Protein AF-A0A821K299-F1 (afdb_monomer_lite)

Secondary structure (DSSP, 8-state):
--TTT----SSHHHHHHHIIIIIS-HHHHHHHHHHHTT---HHHHHHHHHHHHHTGGGG-TTS--HHHHHHHHHHHHTT-

Foldseek 3Di:
DAPQPPDDDPDPVVNLVCCVPPNQDVVLVVVLCVVLVPPPDPVVSVVSSVVSSVVSVCVRVVPVRVVVVVVVVCVVVVVD

pLDDT: mean 77.86, std 14.61, range [40.97, 95.06]

Organism: NCBI:txid392030

Radius of gyration: 15.26 Å; chains: 1; bounding box: 34×42×30 Å

Structure (mmCIF, N/CA/C/O backbone):
data_AF-A0A821K299-F1
#
_entry.id   AF-A0A821K299-F1
#
loop_
_atom_site.group_PDB
_atom_site.id
_atom_site.type_symbol
_atom_site.label_atom_id
_atom_site.label_alt_id
_atom_site.label_comp_id
_atom_site.label_asym_id
_atom_site.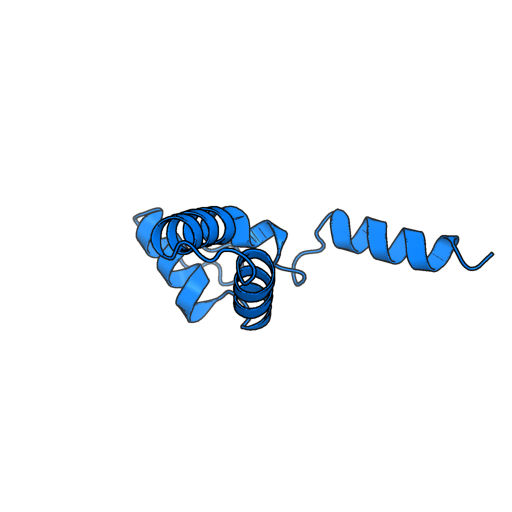label_entity_id
_atom_site.label_seq_id
_atom_site.pdbx_PDB_ins_code
_atom_site.Cartn_x
_atom_site.Cartn_y
_atom_site.Cartn_z
_atom_site.occupancy
_atom_site.B_iso_or_equiv
_atom_site.auth_seq_id
_atom_site.auth_comp_id
_atom_site.auth_asym_id
_atom_site.auth_atom_id
_atom_site.pdbx_PDB_model_num
ATOM 1 N N . GLN A 1 1 ? 8.340 10.125 -10.441 1.00 81.88 1 GLN A N 1
ATOM 2 C CA . GLN A 1 1 ? 8.402 8.956 -11.346 1.00 81.88 1 GLN A CA 1
ATOM 3 C C . GLN A 1 1 ? 7.957 7.699 -10.605 1.00 81.88 1 GLN A C 1
ATOM 5 O O . GLN A 1 1 ? 8.286 7.553 -9.431 1.00 81.88 1 GLN A O 1
ATOM 10 N N . CYS A 1 2 ? 7.198 6.817 -11.259 1.00 84.56 2 CYS A N 1
ATOM 11 C CA . CYS A 1 2 ? 6.847 5.494 -10.744 1.00 84.56 2 CYS A CA 1
ATOM 12 C C . CYS A 1 2 ? 8.061 4.568 -10.805 1.00 84.56 2 CYS A C 1
ATOM 14 O O . CYS A 1 2 ? 8.676 4.414 -11.852 1.00 84.56 2 CYS A O 1
ATOM 16 N N . TYR A 1 3 ? 8.401 3.931 -9.689 1.00 79.19 3 TYR A N 1
ATOM 17 C CA . TYR A 1 3 ? 9.575 3.061 -9.606 1.00 79.19 3 TYR A CA 1
ATOM 18 C C . TYR A 1 3 ? 9.347 1.660 -10.203 1.00 79.19 3 TYR A C 1
ATOM 20 O O . TYR A 1 3 ? 10.294 0.887 -10.296 1.00 79.19 3 TYR A O 1
ATOM 28 N N . ILE A 1 4 ? 8.104 1.332 -10.582 1.00 81.44 4 ILE A N 1
ATOM 29 C CA . ILE A 1 4 ? 7.713 0.026 -11.139 1.00 81.44 4 ILE A CA 1
ATOM 30 C C . ILE A 1 4 ? 7.675 0.098 -12.667 1.00 81.44 4 ILE A C 1
ATOM 32 O O . ILE A 1 4 ? 8.331 -0.685 -13.339 1.00 81.44 4 ILE A O 1
ATOM 36 N N . CYS A 1 5 ? 6.932 1.059 -13.222 1.00 87.00 5 CYS A N 1
ATOM 37 C CA . CYS A 1 5 ? 6.717 1.186 -14.669 1.00 87.00 5 CYS A CA 1
ATOM 38 C C . CYS A 1 5 ? 7.438 2.387 -15.299 1.00 87.00 5 CYS A C 1
ATOM 40 O O . CYS A 1 5 ? 7.236 2.675 -16.473 1.00 87.00 5 CYS A O 1
ATOM 42 N N . GLN A 1 6 ? 8.227 3.129 -14.514 1.00 86.75 6 GLN A N 1
ATOM 43 C CA . GLN A 1 6 ? 8.973 4.319 -14.942 1.00 86.75 6 GLN A CA 1
ATOM 44 C C . GLN A 1 6 ? 8.124 5.494 -15.464 1.00 86.75 6 GLN A C 1
ATOM 46 O O . GLN A 1 6 ? 8.685 6.515 -15.857 1.00 86.75 6 GLN A O 1
ATOM 51 N N . ALA A 1 7 ? 6.791 5.420 -15.385 1.00 89.56 7 ALA A N 1
ATOM 52 C CA . ALA A 1 7 ? 5.913 6.517 -15.780 1.00 89.56 7 ALA A CA 1
ATOM 53 C C . ALA A 1 7 ? 6.195 7.805 -14.980 1.00 89.56 7 ALA A C 1
ATOM 55 O O . ALA A 1 7 ? 6.462 7.785 -13.769 1.00 89.56 7 ALA A O 1
ATOM 56 N N . GLN A 1 8 ? 6.145 8.939 -15.672 1.00 90.38 8 GLN A N 1
ATOM 57 C CA . GLN A 1 8 ? 6.369 10.266 -15.104 1.00 90.38 8 GLN A CA 1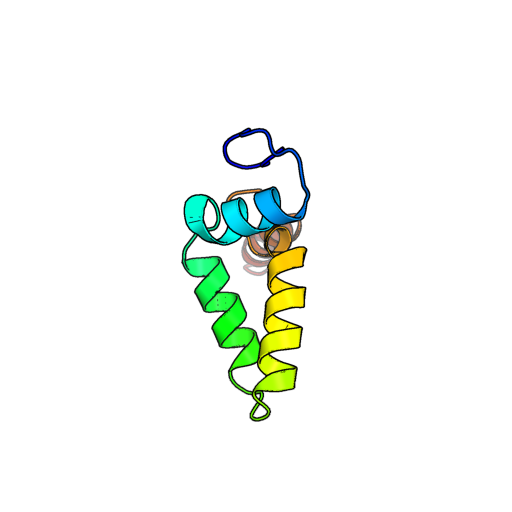
ATOM 58 C C . GLN A 1 8 ? 5.045 10.864 -14.618 1.00 90.38 8 GLN A C 1
ATOM 60 O O . GLN A 1 8 ? 4.006 10.676 -15.241 1.00 90.38 8 GLN A O 1
ATOM 65 N N . PHE A 1 9 ? 5.092 11.572 -13.491 1.00 91.75 9 PHE A N 1
ATOM 66 C CA . PHE A 1 9 ? 3.923 12.193 -12.867 1.00 91.75 9 PHE A CA 1
ATOM 67 C C . PHE A 1 9 ? 4.299 13.596 -12.419 1.00 91.75 9 PHE A C 1
ATOM 69 O O . PHE A 1 9 ? 5.382 13.779 -11.858 1.00 91.75 9 PHE A O 1
ATOM 76 N N . LEU A 1 10 ? 3.403 14.551 -12.662 1.00 86.94 10 LEU A N 1
ATOM 77 C CA . LEU A 1 10 ? 3.599 15.961 -12.328 1.00 86.94 10 LEU A CA 1
ATOM 78 C C . LEU A 1 10 ? 3.417 16.226 -10.829 1.00 86.94 10 LEU A C 1
ATOM 80 O O . LEU A 1 10 ? 4.055 17.121 -10.284 1.00 86.94 10 LEU A O 1
ATOM 84 N N . SER A 1 11 ? 2.598 15.421 -10.146 1.00 89.94 11 SER A N 1
ATOM 85 C CA . SER A 1 11 ? 2.395 15.522 -8.704 1.00 89.94 11 SER A CA 1
ATOM 86 C C . SER A 1 11 ? 2.640 14.199 -7.976 1.00 89.94 11 SER A C 1
ATOM 88 O O . SER A 1 11 ? 2.526 13.096 -8.523 1.00 89.94 11 SER A O 1
ATOM 90 N N . ARG A 1 12 ? 2.953 14.308 -6.680 1.00 83.44 12 ARG A N 1
ATOM 91 C CA . ARG A 1 12 ? 3.066 13.147 -5.786 1.00 83.44 12 ARG A CA 1
ATOM 92 C C . ARG A 1 12 ? 1.720 12.441 -5.597 1.00 83.44 12 ARG A C 1
ATOM 94 O O . ARG A 1 12 ? 1.714 11.237 -5.357 1.00 83.44 12 ARG A O 1
ATOM 101 N N . ASN A 1 13 ? 0.613 13.173 -5.717 1.00 87.12 13 ASN A N 1
ATOM 102 C CA . ASN A 1 13 ? -0.730 12.623 -5.581 1.00 87.12 13 ASN A CA 1
ATOM 103 C C . ASN A 1 13 ? -1.082 11.735 -6.784 1.00 87.12 13 ASN A C 1
ATOM 105 O O . ASN A 1 13 ? -1.464 10.582 -6.601 1.00 87.12 13 ASN A O 1
ATOM 109 N N . ASP A 1 14 ? -0.804 12.208 -8.005 1.00 88.88 14 ASP A N 1
ATOM 110 C CA . ASP A 1 14 ? -1.000 11.420 -9.232 1.00 88.88 14 ASP A CA 1
ATOM 111 C C . ASP A 1 14 ? -0.142 10.154 -9.219 1.00 88.88 14 ASP A C 1
ATOM 113 O O . ASP A 1 14 ? -0.602 9.070 -9.580 1.00 88.88 14 ASP A O 1
ATOM 117 N N . LEU A 1 15 ? 1.101 10.270 -8.735 1.00 87.56 15 LEU A N 1
ATOM 118 C CA . LEU A 1 15 ? 1.980 9.123 -8.542 1.00 87.56 15 LEU A CA 1
ATOM 119 C C . LEU A 1 15 ? 1.381 8.112 -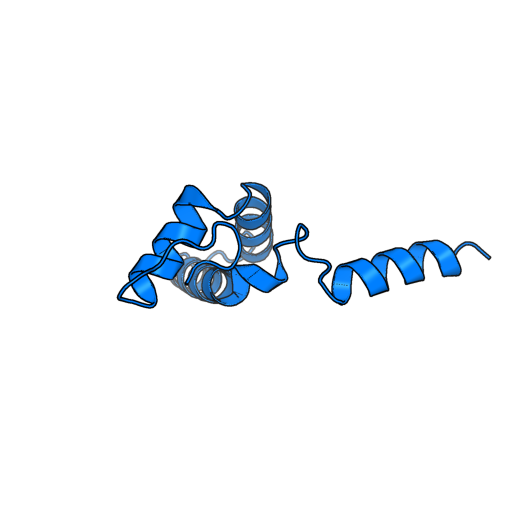7.553 1.00 87.56 15 LEU A C 1
ATOM 121 O O . LEU A 1 15 ? 1.397 6.916 -7.829 1.00 87.56 15 LEU A O 1
ATOM 125 N N . GLN A 1 16 ? 0.858 8.558 -6.409 1.00 84.62 16 GLN A N 1
ATOM 126 C CA . GLN A 1 16 ? 0.248 7.662 -5.420 1.00 84.62 16 GLN A CA 1
ATOM 127 C C . GLN A 1 16 ? -1.010 6.984 -5.953 1.00 84.62 16 GLN A C 1
ATOM 129 O O . GLN A 1 16 ? -1.169 5.774 -5.781 1.00 84.62 16 GLN A O 1
ATOM 134 N N . GLN A 1 17 ? -1.871 7.732 -6.639 1.00 88.06 17 GLN A N 1
ATOM 135 C CA . GLN A 1 17 ? -3.065 7.181 -7.264 1.00 88.06 17 GLN A CA 1
ATOM 136 C C . GLN A 1 17 ? -2.695 6.138 -8.322 1.00 88.06 17 GLN A C 1
ATOM 138 O O . GLN A 1 17 ? -3.244 5.037 -8.321 1.00 88.06 17 GLN A O 1
ATOM 143 N N . HIS A 1 18 ? -1.713 6.436 -9.171 1.00 89.44 18 HIS A N 1
ATOM 144 C CA . HIS A 1 18 ? -1.202 5.489 -10.152 1.00 89.44 18 HIS A CA 1
ATOM 145 C C . HIS A 1 18 ? -0.618 4.230 -9.503 1.00 89.44 18 HIS A C 1
ATOM 147 O O . HIS A 1 18 ? -0.927 3.120 -9.938 1.00 89.44 18 HIS A O 1
ATOM 153 N N . LEU A 1 19 ? 0.194 4.384 -8.452 1.00 85.88 19 LEU A N 1
ATOM 154 C CA . LEU A 1 19 ? 0.752 3.252 -7.717 1.00 85.88 19 LEU A CA 1
ATOM 155 C C . LEU A 1 19 ? -0.370 2.368 -7.165 1.00 85.88 19 LEU A C 1
ATOM 157 O O . LEU A 1 19 ? -0.369 1.173 -7.433 1.00 85.88 19 LEU A O 1
ATOM 161 N N . ARG A 1 20 ? -1.371 2.953 -6.500 1.00 84.19 20 ARG A N 1
ATOM 162 C CA . ARG A 1 20 ? -2.509 2.221 -5.924 1.00 84.19 20 ARG A CA 1
ATOM 163 C C . ARG A 1 20 ? -3.386 1.531 -6.972 1.00 84.19 20 ARG A C 1
ATOM 165 O O . ARG A 1 20 ? -3.882 0.443 -6.709 1.00 84.19 20 ARG A O 1
ATOM 172 N N . GLN A 1 21 ? -3.617 2.165 -8.121 1.00 85.75 21 GLN A N 1
ATOM 173 C CA . GLN A 1 21 ? -4.586 1.685 -9.114 1.00 85.75 21 GLN A CA 1
ATOM 174 C C . GLN A 1 21 ? -3.981 0.786 -10.193 1.00 85.75 21 GLN A C 1
ATOM 176 O O . GLN A 1 21 ? -4.685 -0.068 -10.721 1.00 85.75 21 GLN A O 1
ATOM 181 N N . LYS A 1 22 ? -2.716 1.006 -10.572 1.00 85.12 22 LYS A N 1
ATOM 182 C CA . LYS A 1 22 ? -2.121 0.379 -11.763 1.00 85.12 22 LYS A CA 1
ATOM 183 C C . LYS A 1 22 ? -0.861 -0.430 -11.498 1.00 85.12 22 LYS A C 1
ATOM 185 O O . LYS A 1 22 ? -0.599 -1.359 -12.254 1.00 85.12 22 LYS A O 1
ATOM 190 N N . CYS A 1 23 ? -0.056 -0.075 -10.496 1.00 84.25 23 CYS A N 1
ATOM 191 C CA . CYS A 1 23 ? 1.263 -0.695 -10.339 1.00 84.25 23 CYS A CA 1
ATOM 192 C C . CYS A 1 23 ? 1.407 -1.602 -9.123 1.00 84.25 23 CYS A C 1
ATOM 194 O O . CYS A 1 23 ? 2.142 -2.586 -9.214 1.00 84.25 23 CYS A O 1
ATOM 196 N N . TYR A 1 24 ? 0.766 -1.299 -7.998 1.00 83.31 24 TYR A N 1
ATOM 197 C CA . TYR A 1 24 ? 0.809 -2.157 -6.821 1.00 83.31 24 TYR A CA 1
ATOM 198 C C . TYR A 1 24 ? 0.059 -3.465 -7.076 1.00 83.31 24 TYR A C 1
ATOM 200 O O . TYR A 1 24 ? -1.032 -3.431 -7.647 1.00 83.31 24 TYR A O 1
ATOM 208 N N . PRO A 1 25 ? 0.631 -4.619 -6.679 1.00 80.62 25 PRO A N 1
ATOM 209 C CA . PRO A 1 25 ? -0.083 -5.881 -6.736 1.00 80.62 25 PRO A CA 1
ATOM 210 C C . PRO A 1 25 ? -1.303 -5.806 -5.822 1.00 80.62 25 PRO A C 1
ATOM 212 O O . PRO A 1 25 ? -1.283 -5.133 -4.785 1.00 80.62 25 PRO A O 1
ATOM 215 N N . SER A 1 26 ? -2.337 -6.567 -6.164 1.00 80.38 26 SER A N 1
ATOM 216 C CA . SER A 1 26 ? -3.506 -6.764 -5.306 1.00 80.38 26 SER A CA 1
ATOM 217 C C . SER A 1 26 ? -3.125 -7.246 -3.900 1.00 80.38 26 SER A C 1
ATOM 219 O O . SER A 1 26 ? -3.797 -6.892 -2.940 1.00 80.38 26 SER A O 1
ATOM 221 N N . GLU A 1 27 ? -2.011 -7.964 -3.746 1.00 80.88 27 GLU A N 1
ATOM 222 C CA . GLU A 1 27 ? -1.512 -8.436 -2.447 1.00 80.88 27 GLU A CA 1
ATOM 223 C C . GLU A 1 27 ? -1.178 -7.306 -1.468 1.00 80.88 27 GLU A C 1
ATOM 225 O O . GLU A 1 27 ? -1.429 -7.461 -0.275 1.00 80.88 27 GLU A O 1
ATOM 230 N N . ILE A 1 28 ? -0.679 -6.154 -1.937 1.00 83.88 28 ILE A N 1
ATOM 231 C CA . ILE A 1 28 ? -0.422 -5.003 -1.053 1.00 83.88 28 ILE A CA 1
ATOM 232 C C . ILE A 1 28 ? -1.741 -4.484 -0.483 1.00 83.88 28 ILE A C 1
ATOM 234 O O . ILE A 1 28 ? -1.827 -4.173 0.703 1.00 83.88 28 ILE A O 1
ATOM 238 N N . ARG A 1 29 ? -2.793 -4.430 -1.309 1.00 84.06 29 ARG A N 1
ATOM 239 C CA . ARG A 1 29 ? -4.132 -4.047 -0.852 1.00 84.06 29 ARG A CA 1
ATOM 240 C C . ARG A 1 29 ? -4.634 -5.010 0.218 1.00 84.06 29 ARG A C 1
ATOM 242 O O . ARG A 1 29 ? -5.050 -4.552 1.277 1.00 84.06 29 ARG A O 1
ATOM 249 N N . THR A 1 30 ? -4.534 -6.312 -0.037 1.00 86.12 30 THR A N 1
ATOM 250 C CA . THR A 1 30 ? -4.947 -7.349 0.914 1.00 86.12 30 THR A CA 1
ATOM 251 C C . THR A 1 30 ? -4.187 -7.240 2.234 1.00 86.12 30 THR A C 1
ATOM 253 O O . THR A 1 30 ? -4.801 -7.322 3.293 1.00 86.12 30 THR A O 1
ATOM 256 N N . GLN A 1 31 ? -2.873 -7.000 2.202 1.00 85.81 31 GLN A N 1
ATOM 257 C CA . GLN A 1 31 ? -2.074 -6.817 3.419 1.00 85.81 31 GLN A CA 1
ATOM 258 C C . GLN A 1 31 ? -2.506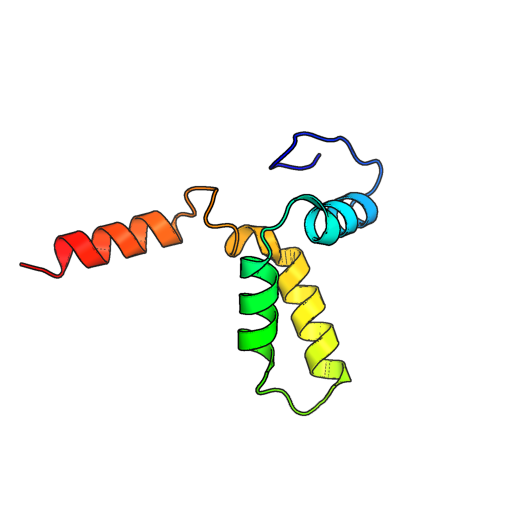 -5.579 4.209 1.00 85.81 31 GLN A C 1
ATOM 260 O O . GLN A 1 31 ? -2.675 -5.657 5.423 1.00 85.81 31 GLN A O 1
ATOM 265 N N . ILE A 1 32 ? -2.739 -4.447 3.538 1.00 86.88 32 ILE A N 1
ATOM 266 C CA . ILE A 1 32 ? -3.216 -3.218 4.190 1.00 86.88 32 ILE A CA 1
ATOM 267 C C . ILE A 1 32 ? -4.596 -3.436 4.826 1.00 86.88 32 ILE A C 1
ATOM 269 O O . ILE A 1 32 ? -4.826 -3.024 5.965 1.00 86.88 32 ILE A O 1
ATOM 273 N N . GLU A 1 33 ? -5.506 -4.112 4.125 1.00 87.62 33 GLU A N 1
ATOM 274 C CA . GLU A 1 33 ? -6.831 -4.462 4.646 1.00 87.62 33 GLU A CA 1
ATOM 275 C C . GLU A 1 33 ? -6.722 -5.404 5.857 1.00 87.62 33 GLU A C 1
ATOM 277 O O . GLU A 1 33 ? -7.358 -5.160 6.878 1.00 87.62 33 GLU A O 1
ATOM 282 N N . GLN A 1 34 ? -5.858 -6.422 5.810 1.00 88.00 34 GLN A N 1
ATOM 283 C CA . GLN A 1 34 ? -5.624 -7.338 6.933 1.00 88.00 34 GLN A CA 1
ATOM 284 C C . GLN A 1 34 ? -5.031 -6.634 8.159 1.00 88.00 34 GLN A C 1
ATOM 286 O O . GLN A 1 34 ? -5.511 -6.849 9.274 1.00 88.00 34 GLN A O 1
ATOM 291 N N . LEU A 1 35 ? -4.033 -5.768 7.959 1.00 87.38 35 LEU A N 1
ATOM 292 C CA . LEU A 1 35 ? -3.387 -5.002 9.028 1.00 87.38 35 LEU A CA 1
ATOM 293 C C . LEU A 1 35 ? -4.351 -4.049 9.728 1.00 87.38 35 LEU A C 1
ATOM 295 O O . LEU A 1 35 ? -4.158 -3.745 10.896 1.00 87.38 35 LEU A O 1
ATOM 299 N N . THR A 1 36 ? -5.391 -3.591 9.036 1.00 91.12 36 THR A N 1
ATOM 300 C CA . THR A 1 36 ? -6.341 -2.604 9.564 1.00 91.12 36 THR A CA 1
ATOM 301 C C . THR A 1 36 ? -7.717 -3.194 9.876 1.00 91.12 36 THR A C 1
ATOM 303 O O . THR A 1 36 ? -8.598 -2.478 10.344 1.00 91.12 36 THR A O 1
ATOM 306 N N . ARG A 1 37 ? -7.918 -4.508 9.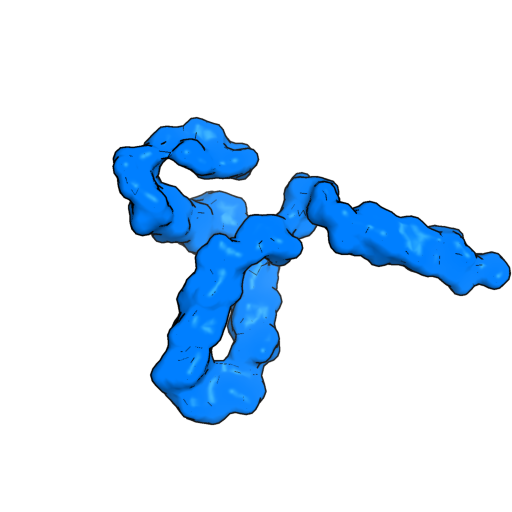680 1.00 91.44 37 ARG A N 1
ATOM 307 C CA . ARG A 1 37 ? -9.229 -5.163 9.857 1.00 91.44 37 ARG A CA 1
ATOM 308 C C . ARG A 1 37 ? -9.770 -5.093 11.283 1.00 91.44 37 ARG A C 1
ATOM 310 O O . ARG A 1 37 ? -10.973 -5.178 11.472 1.00 91.44 37 ARG A O 1
ATOM 317 N N . HIS A 1 38 ? -8.872 -5.036 12.263 1.00 90.69 38 HIS A N 1
ATOM 318 C CA . HIS A 1 38 ? -9.192 -5.089 13.689 1.00 90.69 38 HIS A CA 1
ATOM 319 C C . HIS A 1 38 ? -9.551 -3.714 14.266 1.00 90.69 38 HIS A C 1
ATOM 321 O O . HIS A 1 38 ? -9.761 -3.591 15.465 1.00 90.69 38 HIS A O 1
ATOM 327 N N . ILE A 1 39 ? -9.555 -2.679 13.425 1.00 91.81 39 ILE A N 1
ATOM 328 C CA . ILE A 1 39 ? -9.884 -1.3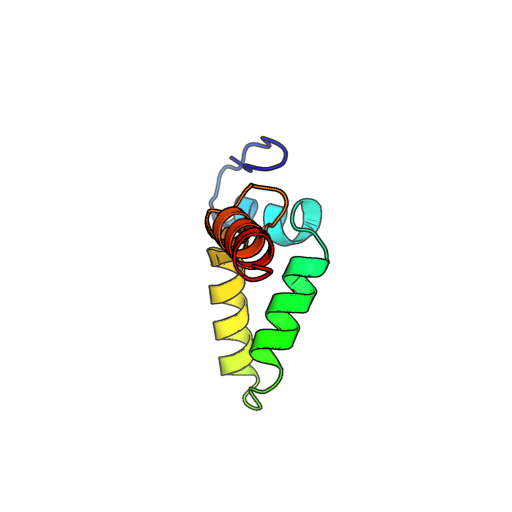14 13.812 1.00 91.81 39 ILE A CA 1
ATOM 329 C C . ILE A 1 39 ? -11.372 -1.115 13.543 1.00 91.81 39 ILE A C 1
ATOM 331 O O . ILE A 1 39 ? -11.795 -1.057 12.383 1.00 91.81 39 ILE A O 1
ATOM 335 N N . ASP A 1 40 ? -12.151 -1.058 14.620 1.00 90.88 40 ASP A N 1
ATOM 336 C CA . ASP A 1 40 ? -13.606 -0.882 14.566 1.00 90.88 40 ASP A CA 1
ATOM 337 C C . ASP A 1 40 ? -14.005 0.541 14.154 1.00 90.88 40 ASP A C 1
ATOM 339 O O . ASP A 1 40 ? -15.016 0.735 13.478 1.00 90.88 40 ASP A O 1
ATOM 343 N N . ASP A 1 41 ? -13.185 1.536 14.501 1.00 95.06 41 ASP A N 1
ATOM 344 C CA . ASP A 1 41 ? -13.411 2.920 14.101 1.00 95.06 41 ASP A CA 1
ATOM 345 C C . ASP A 1 41 ? -13.083 3.124 12.615 1.00 95.06 41 ASP A C 1
ATOM 347 O O . ASP A 1 41 ? -11.942 2.974 12.164 1.00 95.06 41 ASP A O 1
ATOM 351 N N . ALA A 1 42 ? -14.110 3.450 11.830 1.00 91.00 42 ALA A N 1
ATOM 352 C CA . ALA A 1 42 ? -13.990 3.552 10.382 1.00 91.00 42 ALA A CA 1
ATOM 353 C C . ALA A 1 42 ? -13.075 4.706 9.940 1.00 91.00 42 ALA A C 1
ATOM 355 O O . ALA A 1 42 ? -12.369 4.561 8.939 1.00 91.00 42 ALA A O 1
ATOM 356 N N . GLU A 1 43 ? -13.061 5.817 10.681 1.00 91.75 43 GLU A N 1
ATOM 357 C CA . GLU A 1 43 ? -12.255 6.995 10.360 1.00 91.75 43 GLU A CA 1
ATOM 358 C C . GLU A 1 43 ? -10.770 6.726 10.625 1.00 91.75 43 GLU A C 1
ATOM 360 O O . GLU A 1 43 ? -9.930 6.902 9.739 1.00 91.75 43 GLU A O 1
ATOM 365 N N . GLN A 1 44 ? -10.438 6.197 11.802 1.00 90.69 44 GLN A N 1
ATOM 366 C CA . GLN A 1 44 ? -9.086 5.771 12.154 1.00 90.69 44 GLN A CA 1
ATOM 367 C C . GLN A 1 44 ? -8.580 4.689 11.208 1.00 90.69 44 GLN A C 1
ATOM 369 O O . GLN A 1 44 ? -7.430 4.742 10.761 1.00 90.69 44 GLN A O 1
ATOM 374 N N . ARG A 1 45 ? -9.436 3.721 10.856 1.00 91.00 45 ARG A N 1
ATOM 375 C CA . ARG A 1 45 ? -9.093 2.676 9.891 1.00 91.00 45 ARG A CA 1
ATOM 376 C C . ARG A 1 45 ? -8.712 3.281 8.546 1.00 91.00 45 ARG A C 1
ATOM 378 O O . ARG A 1 45 ? -7.679 2.910 7.992 1.00 91.00 45 ARG A O 1
ATOM 385 N N . GLU A 1 46 ? -9.500 4.220 8.028 1.00 90.50 46 GLU A N 1
ATOM 386 C CA . GLU A 1 46 ? -9.196 4.886 6.761 1.00 90.50 46 GLU A CA 1
ATOM 387 C C . GLU A 1 46 ? -7.893 5.694 6.836 1.00 90.50 46 GLU A C 1
ATOM 389 O O . GLU A 1 46 ? -7.033 5.555 5.961 1.00 90.50 46 GLU A O 1
ATOM 394 N N . GLN A 1 47 ? -7.694 6.481 7.895 1.00 90.06 47 GLN A N 1
ATOM 395 C CA . GLN A 1 47 ? -6.471 7.264 8.090 1.00 90.06 47 GLN A CA 1
ATOM 396 C C . GLN A 1 47 ? -5.222 6.370 8.113 1.00 90.06 47 GLN A C 1
ATOM 398 O O . GLN A 1 47 ? -4.228 6.658 7.438 1.00 90.06 47 GLN A O 1
ATOM 403 N N . LEU A 1 48 ? -5.281 5.242 8.823 1.00 87.75 48 LEU A N 1
ATOM 404 C CA . LEU A 1 48 ? -4.182 4.279 8.883 1.00 87.75 48 LEU A CA 1
ATOM 405 C C . LEU A 1 48 ? -3.945 3.593 7.540 1.00 87.75 48 LEU A C 1
ATOM 407 O O . LEU A 1 48 ? -2.795 3.475 7.115 1.00 87.75 48 LEU A O 1
ATOM 411 N N . GLN A 1 49 ? -4.999 3.217 6.814 1.00 89.00 49 GLN A N 1
ATOM 412 C CA . GLN A 1 49 ? -4.854 2.691 5.456 1.00 89.00 49 GLN A CA 1
ATOM 413 C C . GLN A 1 49 ? -4.177 3.705 4.529 1.00 89.00 49 GLN A C 1
ATOM 415 O O . GLN A 1 49 ? -3.290 3.329 3.761 1.00 89.00 49 GLN A O 1
ATOM 420 N N . GLN A 1 50 ? -4.533 4.991 4.605 1.00 86.88 50 GLN A N 1
ATOM 421 C CA . GLN A 1 50 ? -3.879 6.036 3.812 1.00 86.88 50 GLN A CA 1
ATOM 422 C C . GLN A 1 50 ? -2.387 6.162 4.143 1.00 86.88 50 GLN A C 1
ATOM 424 O O . GLN A 1 50 ? -1.567 6.296 3.230 1.00 86.88 50 GLN A O 1
ATOM 429 N N . ILE A 1 51 ? -2.011 6.088 5.424 1.00 87.75 51 ILE A N 1
ATOM 430 C CA . ILE A 1 51 ? -0.604 6.083 5.849 1.00 87.75 51 ILE A CA 1
ATOM 431 C C . ILE A 1 51 ? 0.115 4.858 5.272 1.00 87.75 51 ILE A C 1
ATOM 433 O O . ILE A 1 51 ? 1.156 5.003 4.628 1.00 87.75 51 ILE A O 1
ATOM 437 N N . LEU A 1 52 ? -0.456 3.662 5.419 1.00 86.56 52 LEU A N 1
ATOM 438 C CA . LEU A 1 52 ? 0.133 2.425 4.903 1.00 86.56 52 LEU A CA 1
ATOM 439 C C . LEU A 1 52 ? 0.305 2.462 3.378 1.00 86.56 52 LEU A C 1
ATOM 441 O O . LEU A 1 52 ? 1.349 2.054 2.873 1.00 86.56 52 LEU A O 1
ATOM 445 N N . TRP A 1 53 ? -0.646 3.041 2.637 1.00 84.56 53 TRP A N 1
ATOM 446 C CA . TRP A 1 53 ? -0.528 3.237 1.188 1.00 84.56 53 TRP A CA 1
ATOM 447 C C . TRP A 1 53 ? 0.623 4.167 0.798 1.00 84.56 53 TRP A C 1
ATOM 449 O O . TRP A 1 53 ? 1.333 3.882 -0.174 1.00 84.56 53 TRP A O 1
ATOM 459 N N . LYS A 1 54 ? 0.864 5.244 1.559 1.00 81.50 54 LYS A N 1
ATOM 460 C CA . LYS A 1 54 ? 2.036 6.119 1.351 1.00 81.50 54 LYS A CA 1
ATOM 461 C C . LYS A 1 54 ? 3.345 5.345 1.507 1.00 81.50 54 LYS A C 1
ATOM 463 O O . LYS A 1 54 ? 4.306 5.630 0.792 1.00 81.50 54 LYS A O 1
ATOM 468 N N . HIS A 1 55 ? 3.350 4.341 2.381 1.00 79.75 55 HIS A N 1
ATOM 469 C CA . HIS A 1 55 ? 4.457 3.413 2.602 1.00 79.75 55 HIS A CA 1
ATOM 470 C C . HIS A 1 55 ? 4.332 2.102 1.806 1.00 79.75 55 HIS A C 1
ATOM 472 O O . HIS A 1 55 ? 5.118 1.185 2.029 1.00 79.75 55 HIS A O 1
ATOM 478 N N . GLY A 1 56 ? 3.429 2.032 0.816 1.00 74.69 56 GLY A N 1
ATOM 479 C CA . GLY A 1 56 ? 3.125 0.837 0.015 1.00 74.69 56 GLY A CA 1
ATOM 480 C C . GLY A 1 56 ? 4.352 0.146 -0.590 1.00 74.69 56 GLY A C 1
ATOM 481 O O . GLY A 1 56 ? 4.377 -1.070 -0.721 1.00 74.69 56 GLY A O 1
ATOM 482 N N . LYS A 1 57 ? 5.417 0.908 -0.872 1.00 73.12 57 LYS A N 1
ATOM 483 C CA . LYS A 1 57 ? 6.706 0.384 -1.345 1.00 73.12 57 LYS A CA 1
ATOM 484 C C . LYS A 1 57 ? 7.353 -0.625 -0.391 1.00 73.12 57 LYS A C 1
ATOM 486 O O . LYS A 1 57 ? 8.046 -1.517 -0.860 1.00 73.12 57 LYS A O 1
ATOM 491 N N . LEU A 1 58 ? 7.133 -0.503 0.918 1.00 72.50 58 LEU A N 1
ATOM 492 C CA . LEU A 1 58 ? 7.649 -1.456 1.907 1.00 72.50 58 LEU A CA 1
ATOM 493 C C . LEU A 1 58 ? 6.984 -2.834 1.787 1.00 72.50 58 LEU A C 1
ATOM 495 O O . LEU A 1 58 ? 7.604 -3.836 2.123 1.00 72.50 58 LEU A O 1
ATOM 499 N N . PHE A 1 59 ? 5.754 -2.873 1.274 1.00 73.12 59 PHE A N 1
ATOM 500 C CA . PHE A 1 59 ? 4.980 -4.092 1.054 1.00 73.12 59 PHE A CA 1
ATOM 501 C C . PHE A 1 59 ? 5.175 -4.667 -0.358 1.00 73.12 59 PHE A C 1
ATOM 503 O O . PHE A 1 59 ? 4.708 -5.768 -0.647 1.00 73.12 59 PHE A O 1
ATOM 510 N N . ASP A 1 60 ? 5.859 -3.946 -1.256 1.00 70.25 60 ASP A N 1
ATOM 511 C CA . ASP A 1 60 ? 6.131 -4.420 -2.613 1.00 70.25 60 ASP A CA 1
ATOM 512 C C . ASP A 1 60 ? 7.309 -5.405 -2.625 1.00 70.25 60 ASP A C 1
ATOM 514 O O . ASP A 1 60 ? 8.476 -5.032 -2.762 1.00 70.25 60 ASP A O 1
ATOM 518 N N . LEU A 1 61 ? 6.976 -6.692 -2.508 1.00 65.25 61 LEU A N 1
ATOM 519 C CA . LEU A 1 61 ? 7.914 -7.821 -2.488 1.00 65.25 61 LEU A CA 1
ATOM 520 C C . LEU A 1 61 ? 8.544 -8.144 -3.859 1.00 65.25 61 LEU A C 1
ATOM 522 O O . LEU A 1 61 ? 9.301 -9.120 -3.966 1.00 65.25 61 LEU A O 1
ATOM 526 N N . ARG A 1 62 ? 8.206 -7.378 -4.911 1.00 63.19 62 ARG A N 1
ATOM 527 C CA . ARG A 1 62 ? 8.834 -7.461 -6.244 1.00 63.19 62 ARG A CA 1
ATOM 528 C C . ARG A 1 62 ? 10.147 -6.692 -6.308 1.00 63.19 62 ARG A C 1
ATOM 530 O O . ARG A 1 62 ? 10.998 -7.024 -7.126 1.00 63.19 62 ARG A O 1
ATOM 537 N N . GLN A 1 63 ? 10.333 -5.695 -5.445 1.00 57.94 63 GLN A N 1
ATOM 538 C CA . GLN A 1 63 ? 11.678 -5.227 -5.134 1.00 57.94 63 GLN A CA 1
ATOM 539 C C . GLN A 1 63 ? 12.242 -6.128 -4.033 1.00 57.94 63 GLN A C 1
ATOM 541 O O . GLN A 1 63 ? 11.485 -6.501 -3.135 1.00 57.94 63 GLN A O 1
ATOM 546 N N . PRO A 1 64 ? 13.535 -6.500 -4.067 1.00 49.97 64 PRO A N 1
ATOM 547 C CA . PRO A 1 64 ? 14.180 -7.155 -2.940 1.00 49.97 64 PRO A CA 1
ATOM 548 C C . PRO A 1 64 ? 14.212 -6.150 -1.786 1.00 49.97 64 PRO A C 1
ATOM 550 O O . PRO A 1 64 ? 15.156 -5.386 -1.604 1.00 49.97 64 PRO A O 1
ATOM 553 N N . SER A 1 65 ? 13.117 -6.077 -1.038 1.00 52.44 65 SER A N 1
ATOM 554 C CA . SER A 1 65 ? 13.060 -5.375 0.228 1.00 52.44 65 SER A CA 1
ATOM 555 C C . SER A 1 65 ? 14.105 -6.055 1.108 1.00 52.44 65 SER A C 1
ATOM 557 O O . SER A 1 65 ? 14.142 -7.285 1.153 1.00 52.44 65 SER A O 1
ATOM 559 N N . ILE A 1 66 ? 14.945 -5.289 1.809 1.00 53.97 66 ILE A N 1
ATOM 560 C CA . ILE A 1 66 ? 15.904 -5.826 2.796 1.00 53.97 66 ILE A CA 1
ATOM 561 C C . ILE A 1 66 ? 15.208 -6.863 3.696 1.00 53.97 66 ILE A C 1
ATOM 563 O O . ILE A 1 66 ? 15.764 -7.912 3.976 1.00 53.97 66 ILE A O 1
ATOM 567 N N . ILE A 1 67 ? 13.928 -6.634 4.003 1.00 53.28 67 ILE A N 1
ATOM 568 C CA . ILE A 1 67 ? 13.027 -7.549 4.710 1.00 53.28 67 ILE A CA 1
ATOM 569 C C . ILE A 1 67 ? 12.921 -8.937 4.046 1.00 53.28 67 ILE A C 1
ATOM 571 O O . ILE A 1 67 ? 13.038 -9.935 4.742 1.00 53.28 67 ILE A O 1
ATOM 575 N N . LYS A 1 68 ? 12.738 -9.042 2.722 1.00 48.84 68 LYS A N 1
ATOM 576 C CA . LYS A 1 68 ? 12.648 -10.333 2.017 1.00 48.84 68 LYS A CA 1
ATOM 577 C C . LYS A 1 68 ? 13.987 -11.069 2.030 1.00 48.84 68 LYS A C 1
ATOM 579 O O . LYS A 1 68 ? 13.993 -12.272 2.244 1.00 48.84 68 LYS A O 1
ATOM 584 N N . ALA A 1 69 ? 15.101 -10.352 1.861 1.00 56.22 69 ALA A N 1
ATOM 585 C CA . ALA A 1 69 ? 16.437 -10.938 1.975 1.00 56.22 69 ALA A CA 1
ATOM 586 C C . ALA A 1 69 ? 16.705 -11.442 3.403 1.00 56.22 69 ALA A C 1
ATOM 588 O O . ALA A 1 69 ? 17.138 -12.573 3.574 1.00 56.22 69 ALA A O 1
ATOM 589 N N . THR A 1 70 ? 16.365 -10.654 4.426 1.00 55.59 70 THR A N 1
ATOM 590 C CA . THR A 1 70 ? 16.513 -11.041 5.835 1.00 55.59 70 THR A CA 1
ATOM 591 C C . THR A 1 70 ? 15.595 -12.204 6.218 1.00 55.59 70 THR A C 1
ATOM 593 O O . THR A 1 70 ? 16.041 -13.107 6.915 1.00 55.59 70 THR A O 1
ATOM 596 N N . ILE A 1 71 ? 14.341 -12.233 5.749 1.00 57.53 71 ILE A N 1
ATOM 597 C CA . ILE A 1 71 ? 13.407 -13.344 6.003 1.00 57.53 71 ILE A CA 1
ATOM 598 C C . ILE A 1 71 ? 13.876 -14.617 5.296 1.00 57.53 71 ILE A C 1
ATOM 600 O O . ILE A 1 71 ? 13.902 -15.672 5.917 1.00 57.53 71 ILE A O 1
ATOM 604 N N . HIS A 1 72 ? 14.272 -14.532 4.023 1.00 56.12 72 HIS A N 1
ATOM 605 C CA . HIS A 1 72 ? 14.758 -15.697 3.281 1.00 56.12 72 HIS A CA 1
ATOM 606 C C . HIS A 1 72 ? 16.038 -16.250 3.911 1.00 56.12 72 HIS A C 1
ATOM 608 O O . HIS A 1 72 ? 16.133 -17.447 4.152 1.00 56.12 72 HIS A O 1
ATOM 614 N N . HIS A 1 73 ? 16.963 -15.367 4.294 1.00 54.44 73 HIS A N 1
ATOM 615 C CA . HIS A 1 73 ? 18.188 -15.758 4.975 1.00 54.44 73 HIS A CA 1
ATOM 616 C C . HIS A 1 73 ? 17.916 -16.376 6.352 1.00 54.44 73 HIS A C 1
ATOM 618 O O . HIS A 1 73 ? 18.542 -17.372 6.694 1.00 54.44 73 HIS A O 1
ATOM 624 N N . ALA A 1 74 ? 16.964 -15.846 7.128 1.00 56.59 74 ALA A N 1
ATOM 625 C CA . ALA A 1 74 ? 16.574 -16.411 8.422 1.00 56.59 74 ALA A CA 1
ATOM 626 C C . ALA A 1 74 ? 15.898 -17.788 8.291 1.00 56.59 74 ALA A C 1
ATOM 628 O O . ALA A 1 74 ? 16.114 -18.654 9.133 1.00 56.59 74 ALA A O 1
ATOM 629 N N . ILE A 1 75 ? 15.117 -18.013 7.228 1.00 56.16 75 ILE A N 1
ATOM 630 C CA . ILE A 1 75 ? 14.539 -19.328 6.914 1.00 56.16 75 ILE A CA 1
ATOM 631 C C . ILE A 1 75 ? 15.645 -20.306 6.492 1.00 56.16 75 ILE A C 1
ATOM 633 O O . ILE A 1 75 ? 15.688 -21.428 6.983 1.00 56.16 75 ILE A O 1
ATOM 637 N N . GLU A 1 76 ? 16.581 -19.884 5.641 1.00 56.34 76 GLU A N 1
ATOM 638 C CA . GLU A 1 76 ? 17.692 -20.729 5.179 1.00 56.34 76 GLU A CA 1
ATOM 639 C C . GLU A 1 76 ? 18.682 -21.081 6.303 1.00 56.34 76 GLU A C 1
ATOM 641 O O . GLU A 1 76 ? 19.175 -22.205 6.354 1.00 56.34 76 GLU A O 1
ATOM 646 N N . THR A 1 77 ? 18.949 -20.158 7.231 1.00 60.19 77 THR A N 1
ATOM 647 C CA . THR A 1 77 ? 19.917 -20.357 8.329 1.00 60.19 77 THR A CA 1
ATOM 648 C C . THR A 1 77 ? 19.310 -20.918 9.616 1.00 60.19 77 THR A C 1
ATOM 650 O O . THR A 1 77 ? 20.047 -21.459 10.433 1.00 60.19 77 THR A O 1
ATOM 653 N N . GLY A 1 78 ? 17.988 -20.846 9.802 1.00 40.97 78 GLY A N 1
ATOM 654 C CA . GLY A 1 78 ? 17.286 -21.416 10.960 1.00 40.97 78 GLY A CA 1
ATOM 655 C C . GLY A 1 78 ? 16.991 -22.919 10.867 1.00 40.97 78 GLY A C 1
ATOM 656 O O . GLY A 1 78 ? 16.431 -23.476 11.806 1.00 40.97 78 GLY A O 1
ATOM 657 N N . THR A 1 79 ? 17.345 -23.575 9.755 1.00 49.56 79 THR A N 1
ATOM 658 C CA . THR A 1 79 ? 17.117 -25.019 9.533 1.00 49.56 79 THR A CA 1
ATOM 659 C C . THR A 1 79 ? 18.344 -25.886 9.858 1.00 49.56 79 THR A C 1
ATOM 661 O O . THR A 1 79 ? 18.462 -26.993 9.334 1.00 49.56 79 THR A O 1
ATOM 664 N N . HIS A 1 80 ? 19.264 -25.392 10.690 1.00 42.06 80 HIS A N 1
ATOM 665 C CA . HIS A 1 80 ? 20.504 -26.082 11.058 1.00 42.06 80 HIS A CA 1
ATOM 666 C C . HIS A 1 80 ? 20.597 -26.375 12.555 1.00 42.06 80 HIS A C 1
ATOM 668 O O . HIS A 1 80 ? 20.291 -25.465 13.357 1.00 42.06 80 HIS A O 1
#

Sequence (80 aa):
QCYICQAQFLSRNDLQQHLRQKCYPSEIRTQIEQLTRHIDDAEQREQLQQILWKHGKLFDLRQPSIIKATIHHAIETGTH